Protein AF-A0A561BAJ3-F1 (afdb_monomer_lite)

InterPro domains:
  IPR021733 Protein of unknown function DUF3304 [PF11745] (1-50)

pLDDT: mean 84.65, std 10.01, range [47.88, 93.69]

Structure (mmCIF, N/CA/C/O backbone):
data_AF-A0A561BAJ3-F1
#
_entry.id   AF-A0A561BAJ3-F1
#
loop_
_atom_site.group_PDB
_atom_site.id
_atom_site.type_symbol
_atom_site.label_atom_id
_atom_site.label_alt_id
_atom_site.label_comp_id
_atom_site.label_asym_id
_atom_site.label_entity_id
_atom_site.label_seq_id
_atom_site.pdbx_PDB_ins_code
_atom_site.Cartn_x
_atom_site.Cartn_y
_atom_site.Cartn_z
_atom_site.occupancy
_atom_site.B_iso_or_equiv
_atom_site.auth_seq_id
_atom_site.auth_comp_id
_atom_site.auth_asym_id
_atom_site.auth_atom_id
_atom_site.pdbx_PDB_model_num
ATOM 1 N N . MET A 1 1 ? -2.620 -15.493 -2.510 1.00 79.25 1 MET A N 1
ATOM 2 C CA . MET A 1 1 ? -2.341 -15.639 -1.051 1.00 79.25 1 MET A CA 1
ATOM 3 C C . MET A 1 1 ? -3.198 -14.639 -0.276 1.00 79.25 1 MET A C 1
ATOM 5 O O . MET A 1 1 ? -3.564 -13.638 -0.869 1.00 79.25 1 MET A O 1
ATOM 9 N N . LYS A 1 2 ? -3.520 -14.858 1.009 1.00 84.88 2 LYS A N 1
ATOM 10 C CA . LYS A 1 2 ? -4.172 -13.839 1.859 1.00 84.88 2 LYS A CA 1
ATOM 11 C C . LYS A 1 2 ? -3.269 -13.457 3.024 1.00 84.88 2 LYS A C 1
ATOM 13 O O . LYS A 1 2 ? -2.619 -14.334 3.586 1.00 84.88 2 LYS A O 1
ATOM 18 N N . VAL A 1 3 ? -3.243 -12.177 3.383 1.00 87.38 3 VAL A N 1
ATOM 19 C CA . VAL A 1 3 ? -2.552 -11.694 4.587 1.00 87.38 3 VAL A CA 1
ATOM 20 C C . VAL A 1 3 ? -3.500 -10.861 5.434 1.00 87.38 3 VAL A C 1
ATOM 22 O O . VAL A 1 3 ? -4.408 -10.212 4.914 1.00 87.38 3 VAL A O 1
ATOM 25 N N . LYS A 1 4 ? -3.279 -10.886 6.748 1.00 92.69 4 LYS A N 1
ATOM 26 C CA . LYS A 1 4 ? -3.949 -9.997 7.691 1.00 92.69 4 LYS A CA 1
ATOM 27 C C . LYS A 1 4 ? -3.037 -8.802 7.948 1.00 92.69 4 LYS A C 1
ATOM 29 O O . LYS A 1 4 ? -1.914 -8.988 8.407 1.00 92.69 4 LYS A O 1
ATOM 34 N N . VAL A 1 5 ? -3.518 -7.600 7.649 1.00 91.56 5 VAL A N 1
ATOM 35 C CA . VAL A 1 5 ? -2.828 -6.344 7.956 1.00 91.56 5 VAL A CA 1
ATOM 36 C C . VAL A 1 5 ? -3.486 -5.733 9.182 1.00 91.56 5 VAL A C 1
ATOM 38 O O . VAL A 1 5 ? -4.710 -5.631 9.230 1.00 91.56 5 VAL A O 1
ATOM 41 N N . GLN A 1 6 ? -2.678 -5.340 10.164 1.00 93.69 6 GLN A N 1
ATOM 42 C CA . GLN A 1 6 ? -3.119 -4.616 11.354 1.00 93.69 6 GLN A CA 1
ATOM 43 C C . GLN A 1 6 ? -2.337 -3.310 11.442 1.00 93.69 6 GLN A C 1
ATOM 45 O O . GLN A 1 6 ? -1.121 -3.310 11.247 1.00 93.69 6 GLN A O 1
ATOM 50 N N . TRP A 1 7 ? -3.026 -2.205 11.716 1.00 91.75 7 TRP A N 1
ATOM 51 C CA . TRP A 1 7 ? -2.386 -0.905 11.885 1.00 91.75 7 TRP A CA 1
ATOM 52 C C . TRP A 1 7 ? -3.058 -0.098 12.990 1.00 91.75 7 TRP A C 1
ATOM 54 O O . TRP A 1 7 ? -4.252 -0.224 13.255 1.00 91.75 7 TRP A O 1
ATOM 64 N N . SER A 1 8 ? -2.271 0.747 13.641 1.00 91.69 8 SER A N 1
ATOM 65 C CA . SER A 1 8 ? -2.730 1.699 14.645 1.00 91.69 8 SER A CA 1
ATOM 66 C C . SER A 1 8 ? -2.294 3.094 14.238 1.00 91.69 8 SER A C 1
ATOM 68 O O . SER A 1 8 ? -1.206 3.272 13.691 1.00 91.69 8 SER A O 1
ATOM 70 N N . TYR A 1 9 ? -3.137 4.077 14.521 1.00 87.25 9 TYR A N 1
ATOM 71 C CA . TYR A 1 9 ? -2.789 5.475 14.322 1.00 87.25 9 TYR A CA 1
ATOM 72 C C . TYR A 1 9 ? -2.118 6.001 15.582 1.00 87.25 9 TYR A C 1
ATOM 74 O O . TYR A 1 9 ? -2.521 5.651 16.692 1.00 87.25 9 TYR A O 1
ATOM 82 N N . ASP A 1 10 ? -1.118 6.849 15.392 1.00 87.75 10 ASP A N 1
ATOM 83 C CA . ASP A 1 10 ? -0.541 7.637 16.470 1.00 87.75 10 ASP A CA 1
ATOM 84 C C . ASP A 1 10 ? -0.948 9.105 16.308 1.00 87.75 10 ASP A C 1
ATOM 86 O O . ASP A 1 10 ? -1.347 9.548 15.227 1.00 87.75 10 ASP A O 1
ATOM 90 N N . THR A 1 11 ? -0.881 9.851 17.398 1.00 87.25 11 THR A N 1
ATOM 91 C CA . THR A 1 11 ? -1.199 11.277 17.461 1.00 87.25 11 THR A CA 1
ATOM 92 C C . THR A 1 11 ? -0.011 12.032 18.043 1.00 87.25 11 THR A C 1
ATOM 94 O O . THR A 1 11 ? 0.770 11.497 18.824 1.00 87.25 11 THR A O 1
ATOM 97 N N . THR A 1 12 ? 0.109 13.319 17.721 1.00 89.50 12 THR A N 1
ATOM 98 C CA . THR A 1 12 ? 1.069 14.194 18.398 1.00 89.50 12 THR A CA 1
ATOM 99 C C . THR A 1 12 ? 0.810 14.227 19.905 1.00 89.50 12 THR A C 1
ATOM 101 O O . THR A 1 12 ? -0.334 14.098 20.354 1.00 89.50 12 THR A O 1
ATOM 104 N N . GLN A 1 13 ? 1.860 14.465 20.694 1.00 89.44 13 GLN A N 1
ATOM 105 C CA . GLN A 1 13 ? 1.748 14.622 22.144 1.00 89.44 13 GLN A CA 1
ATOM 106 C C . GLN A 1 13 ? 0.739 15.731 22.499 1.00 89.44 13 GLN A C 1
ATOM 108 O O . GLN A 1 13 ? 0.844 16.852 22.008 1.00 89.44 13 GLN A O 1
ATOM 113 N N . GLY A 1 14 ? -0.256 15.407 23.333 1.00 90.06 14 GLY A N 1
ATOM 114 C 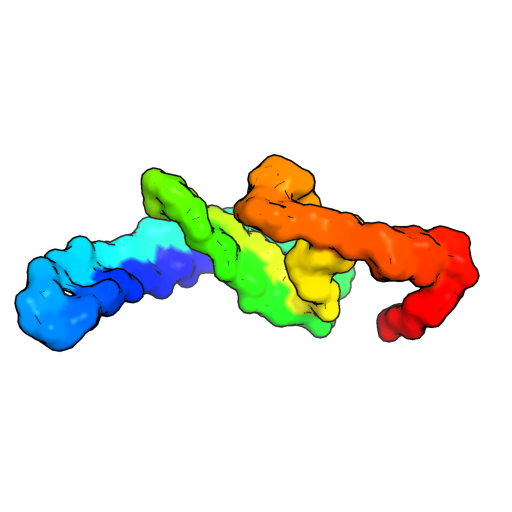CA . GLY A 1 14 ? -1.352 16.318 23.697 1.00 90.06 14 GLY A CA 1
ATOM 115 C C . GLY A 1 14 ? -2.474 16.444 22.655 1.00 90.06 14 GLY A C 1
ATOM 116 O O . GLY A 1 14 ? -3.425 17.189 22.879 1.00 90.06 14 GLY A O 1
ATOM 117 N N . GLY A 1 15 ? -2.381 15.727 21.531 1.00 89.25 15 GLY A N 1
ATOM 118 C CA . GLY A 1 15 ? -3.435 15.641 20.523 1.00 89.25 15 GLY A CA 1
ATOM 119 C C . GLY A 1 15 ? -4.620 14.762 20.952 1.00 89.25 15 GLY A C 1
ATOM 120 O O . GLY A 1 15 ? -4.594 14.142 22.021 1.00 89.25 15 GLY A O 1
ATOM 121 N N . PRO A 1 16 ? -5.686 14.705 20.134 1.00 91.81 16 PRO A N 1
ATOM 122 C CA . PRO A 1 16 ? -6.844 13.863 20.413 1.00 91.81 16 PRO A CA 1
ATOM 123 C C . PRO A 1 16 ? -6.444 12.386 20.457 1.00 91.81 16 PRO A C 1
ATOM 125 O O . PRO A 1 16 ? -5.528 11.960 19.760 1.00 91.81 16 PRO A O 1
ATOM 128 N N . ARG A 1 17 ? -7.165 11.579 21.242 1.00 89.69 17 ARG A N 1
ATOM 129 C CA . ARG A 1 17 ? -6.941 10.128 21.276 1.00 89.69 17 ARG A CA 1
ATOM 130 C C . ARG A 1 17 ? -7.051 9.557 19.850 1.00 89.69 17 ARG A C 1
ATOM 132 O O . ARG A 1 17 ? -8.062 9.826 19.195 1.00 89.69 17 ARG A O 1
ATOM 139 N N . PRO A 1 18 ? -6.072 8.761 19.381 1.00 89.56 18 PRO A N 1
ATOM 140 C CA . PRO A 1 18 ? -6.135 8.193 18.048 1.00 89.56 18 PRO A CA 1
ATOM 141 C C . PRO A 1 18 ? -7.297 7.194 17.951 1.00 89.56 18 PRO A C 1
ATOM 143 O O . PRO A 1 18 ? -7.722 6.628 18.970 1.00 89.56 18 PRO A O 1
ATOM 146 N N . PRO A 1 19 ? -7.829 6.963 16.740 1.00 86.81 19 PRO A N 1
ATOM 147 C CA . PRO A 1 19 ? -8.851 5.948 16.534 1.00 86.81 19 PRO A CA 1
ATOM 148 C C . PRO A 1 19 ? -8.345 4.553 16.952 1.00 86.81 19 PRO A C 1
ATOM 150 O O . PRO A 1 19 ? -7.132 4.314 16.986 1.00 86.81 19 PRO A O 1
ATOM 153 N N . PRO A 1 20 ? -9.257 3.611 17.262 1.00 90.88 20 PRO A N 1
ATOM 154 C CA . PRO A 1 20 ? -8.879 2.237 17.574 1.00 90.88 20 PRO A CA 1
ATOM 155 C C . PRO A 1 20 ? -8.048 1.599 16.449 1.00 90.88 20 PRO A C 1
ATOM 157 O O . PRO A 1 20 ? -8.245 1.957 15.279 1.00 90.88 20 PRO A O 1
ATOM 160 N N . PRO A 1 21 ? -7.169 0.631 16.774 1.00 92.12 21 PRO A N 1
ATOM 161 C CA . PRO A 1 21 ? -6.479 -0.167 15.769 1.00 92.12 21 PRO A CA 1
ATOM 162 C C . PRO A 1 21 ? -7.458 -0.772 14.764 1.00 92.12 21 PRO A C 1
ATOM 164 O O . PRO A 1 21 ? -8.573 -1.158 15.116 1.00 92.12 21 PRO A O 1
ATOM 167 N N . GLN A 1 22 ? -7.022 -0.844 13.516 1.00 92.00 22 GLN A N 1
ATOM 168 C CA . GLN A 1 22 ? -7.799 -1.343 12.393 1.00 92.00 22 GLN A CA 1
ATOM 169 C C . GLN A 1 22 ? -7.157 -2.613 11.845 1.00 92.00 22 GLN A C 1
ATOM 171 O O . GLN A 1 22 ? -5.950 -2.838 11.988 1.00 92.00 22 GLN A O 1
ATOM 176 N N . GLU A 1 23 ? -7.970 -3.440 11.197 1.00 93.31 23 GLU A N 1
ATOM 177 C CA . GLU A 1 23 ? -7.490 -4.636 10.526 1.00 93.31 23 GLU A CA 1
ATOM 178 C C . GLU A 1 23 ? -8.228 -4.905 9.220 1.00 93.31 23 GLU A C 1
ATOM 180 O O . GLU A 1 23 ? -9.415 -4.622 9.083 1.00 93.31 23 GLU A O 1
ATOM 185 N N . ALA A 1 24 ? -7.509 -5.481 8.260 1.00 91.62 24 ALA A N 1
ATOM 186 C CA . ALA A 1 24 ? -8.060 -5.896 6.980 1.00 91.62 24 ALA A CA 1
ATOM 187 C C . ALA A 1 24 ? -7.413 -7.206 6.527 1.00 91.62 24 ALA A C 1
ATOM 189 O O . ALA A 1 24 ? -6.205 -7.411 6.675 1.00 91.62 24 ALA A O 1
ATOM 190 N N . VAL A 1 25 ? -8.219 -8.092 5.944 1.00 91.69 25 VAL A N 1
ATOM 191 C CA . VAL A 1 25 ? -7.716 -9.259 5.214 1.00 91.69 25 VAL A CA 1
ATOM 192 C C . VAL A 1 25 ? -7.639 -8.878 3.747 1.00 91.69 25 VAL A C 1
ATOM 194 O O . VAL A 1 25 ? -8.658 -8.570 3.134 1.00 91.69 25 VAL A O 1
ATOM 197 N N . VAL A 1 26 ? -6.435 -8.905 3.187 1.00 88.88 26 VAL A N 1
ATOM 198 C CA . VAL A 1 26 ? -6.194 -8.527 1.793 1.00 88.88 26 VAL A CA 1
ATOM 199 C C . VAL A 1 26 ? -5.712 -9.725 0.994 1.00 88.88 26 VAL A C 1
ATOM 201 O O . VAL A 1 26 ? -4.953 -10.572 1.479 1.00 88.88 26 VAL A O 1
ATOM 204 N N . GLU A 1 27 ? -6.171 -9.798 -0.249 1.00 86.56 27 GLU A N 1
ATOM 205 C CA . GLU A 1 27 ? -5.678 -10.773 -1.208 1.00 86.56 27 GLU A CA 1
ATOM 206 C C . GLU A 1 27 ? -4.413 -10.227 -1.866 1.00 86.56 27 GLU A C 1
ATOM 208 O O . GLU A 1 27 ? -4.403 -9.126 -2.412 1.00 86.56 27 GLU A O 1
ATOM 213 N N . ILE A 1 28 ? -3.339 -11.008 -1.791 1.00 79.38 28 ILE A N 1
ATOM 214 C CA . ILE A 1 28 ? -2.094 -10.735 -2.496 1.00 79.38 28 ILE A CA 1
ATOM 215 C C . ILE A 1 28 ? -2.108 -11.558 -3.787 1.00 79.38 28 ILE A C 1
ATOM 217 O O . ILE A 1 28 ? -2.241 -12.795 -3.696 1.00 79.38 28 ILE A O 1
ATOM 221 N N . PRO A 1 29 ? -1.957 -10.904 -4.958 1.00 72.94 29 PRO A N 1
ATOM 222 C CA . PRO A 1 29 ? -1.839 -11.605 -6.223 1.00 72.94 29 PRO A CA 1
ATOM 223 C C . PRO A 1 29 ? -0.672 -12.592 -6.175 1.00 72.94 29 PRO A C 1
ATOM 225 O O . PRO A 1 29 ? 0.333 -12.384 -5.496 1.00 72.94 29 PRO A O 1
ATOM 228 N N . GLU A 1 30 ? -0.826 -13.718 -6.857 1.00 65.25 30 GLU A N 1
ATOM 229 C CA . GLU A 1 30 ? 0.239 -14.705 -6.941 1.00 65.25 30 GLU A CA 1
ATOM 230 C C . GLU A 1 30 ? 1.304 -14.223 -7.929 1.00 65.25 30 GLU A C 1
ATOM 232 O O . GLU A 1 30 ? 1.031 -14.028 -9.111 1.00 65.25 30 GLU A O 1
ATOM 237 N N . TYR A 1 31 ? 2.519 -13.993 -7.431 1.00 67.75 31 TYR A N 1
ATOM 238 C CA . TYR A 1 31 ? 3.658 -13.595 -8.253 1.00 67.75 31 TYR A CA 1
ATOM 239 C C . TYR A 1 31 ? 4.470 -14.836 -8.629 1.00 67.75 31 TYR A C 1
ATOM 241 O O . TYR A 1 31 ? 4.769 -15.668 -7.773 1.00 67.75 31 TYR A O 1
ATOM 249 N N . SER A 1 32 ? 4.843 -14.954 -9.906 1.00 54.59 32 SER A N 1
ATOM 250 C CA . SER A 1 32 ? 5.443 -16.163 -10.493 1.00 54.59 32 SER A CA 1
ATOM 251 C C . SER A 1 32 ? 6.812 -16.555 -9.914 1.00 54.59 32 SER A C 1
ATOM 253 O O . SER A 1 32 ? 7.206 -17.714 -10.020 1.00 54.59 32 SER A O 1
ATOM 255 N N . LYS A 1 33 ? 7.526 -15.628 -9.263 1.00 58.44 33 LYS A N 1
ATOM 256 C CA . LYS A 1 33 ? 8.747 -15.878 -8.482 1.00 58.44 33 LYS A CA 1
ATOM 257 C C . LYS A 1 33 ? 8.787 -14.908 -7.298 1.00 58.44 33 LYS A C 1
ATOM 259 O O . LYS A 1 33 ? 8.729 -13.697 -7.487 1.00 58.44 33 LYS A O 1
ATOM 264 N N . ARG A 1 34 ? 8.873 -15.422 -6.067 1.00 62.72 34 ARG A N 1
ATOM 265 C CA . ARG A 1 34 ? 9.081 -14.584 -4.875 1.00 62.72 34 ARG A CA 1
ATOM 266 C C . ARG A 1 34 ? 10.551 -14.193 -4.759 1.00 62.72 34 ARG A C 1
ATOM 268 O O . ARG A 1 34 ? 11.356 -15.038 -4.384 1.00 62.72 34 ARG A O 1
ATOM 275 N N . THR A 1 35 ? 10.864 -12.921 -4.991 1.00 65.50 35 THR A N 1
ATOM 276 C CA . THR A 1 35 ? 12.162 -12.321 -4.617 1.00 65.50 35 THR A CA 1
ATOM 277 C C . THR A 1 35 ? 12.059 -10.882 -4.103 1.00 65.50 35 THR A C 1
ATOM 279 O O . THR A 1 35 ? 13.102 -10.266 -3.936 1.00 65.50 35 THR A O 1
ATOM 282 N N . GLY A 1 36 ? 10.850 -10.355 -3.845 1.00 74.38 36 GLY A N 1
ATOM 283 C CA . GLY A 1 36 ? 10.649 -8.940 -3.493 1.00 74.38 36 GLY A CA 1
ATOM 284 C C . GLY A 1 36 ? 10.020 -8.663 -2.141 1.00 74.38 36 GLY A C 1
ATOM 285 O O . GLY A 1 36 ? 9.539 -9.572 -1.462 1.00 74.38 36 GLY A O 1
ATOM 286 N N . ASP A 1 37 ? 10.012 -7.382 -1.783 1.00 84.25 37 ASP A N 1
ATOM 287 C CA . ASP A 1 37 ? 9.527 -6.893 -0.497 1.00 84.25 37 ASP A CA 1
ATOM 288 C C . ASP A 1 37 ? 8.000 -6.798 -0.472 1.00 84.25 37 ASP A C 1
ATOM 290 O O . ASP A 1 37 ? 7.365 -6.453 -1.473 1.00 84.25 37 ASP A O 1
ATOM 294 N N . ASN A 1 38 ? 7.407 -7.068 0.697 1.00 85.50 38 ASN A N 1
ATOM 295 C CA . ASN A 1 38 ? 5.995 -6.788 0.948 1.00 85.50 38 ASN A CA 1
ATOM 296 C C . ASN A 1 38 ? 5.822 -5.282 1.166 1.00 85.50 38 ASN A C 1
ATOM 298 O O . ASN A 1 38 ? 6.321 -4.734 2.148 1.00 85.50 38 ASN A O 1
ATOM 302 N N . GLN A 1 39 ? 5.084 -4.627 0.280 1.00 89.12 39 GLN A N 1
ATOM 303 C CA . GLN A 1 39 ? 4.816 -3.195 0.341 1.00 89.12 39 GLN A CA 1
ATOM 304 C C . GLN A 1 39 ? 3.321 -2.977 0.592 1.00 89.12 39 GLN A C 1
ATOM 306 O O . GLN A 1 39 ? 2.482 -3.435 -0.188 1.00 89.12 39 GLN A O 1
ATOM 311 N N . ALA A 1 40 ? 2.991 -2.312 1.702 1.00 90.31 40 ALA A N 1
ATOM 312 C CA . ALA A 1 40 ? 1.621 -2.017 2.113 1.00 90.31 40 ALA A CA 1
ATOM 313 C C . ALA A 1 40 ? 1.275 -0.545 1.853 1.00 90.31 40 ALA A C 1
ATOM 315 O O . ALA A 1 40 ? 2.018 0.352 2.245 1.00 90.31 40 ALA A O 1
ATOM 316 N N . HIS A 1 41 ? 0.120 -0.319 1.232 1.00 91.38 41 HIS A N 1
ATOM 317 C CA . HIS A 1 41 ? -0.398 0.995 0.857 1.00 91.38 41 HIS A CA 1
ATOM 318 C C . HIS A 1 41 ? -1.731 1.233 1.548 1.00 91.38 41 HIS A C 1
ATOM 320 O O . HIS A 1 41 ? -2.637 0.400 1.449 1.00 91.38 41 HIS A O 1
ATOM 326 N N . PHE A 1 42 ? -1.839 2.363 2.242 1.00 90.06 42 PHE A N 1
ATOM 327 C CA . PHE A 1 42 ? -3.017 2.757 3.008 1.00 90.06 42 PHE A CA 1
ATOM 328 C C . PHE A 1 42 ? -3.730 3.903 2.293 1.00 90.06 42 PHE A C 1
ATOM 330 O O . PHE A 1 42 ? -3.114 4.918 1.972 1.00 90.06 42 PHE A O 1
ATOM 337 N N . TYR A 1 43 ? -5.030 3.744 2.072 1.00 87.44 43 TYR A N 1
ATOM 338 C CA . TYR A 1 43 ? -5.894 4.711 1.398 1.00 87.44 43 TYR A CA 1
ATOM 339 C C . TYR A 1 43 ? -6.990 5.203 2.359 1.00 87.44 43 TYR A C 1
ATOM 341 O O . TYR A 1 43 ? -7.184 4.610 3.429 1.00 87.44 43 TYR A O 1
ATOM 349 N N . PRO A 1 44 ? -7.733 6.268 1.994 1.00 85.50 44 PRO A N 1
ATOM 350 C CA . PRO A 1 44 ? -8.958 6.643 2.695 1.00 85.50 44 PRO A CA 1
ATOM 351 C C . PRO A 1 44 ? -9.933 5.465 2.865 1.00 85.50 44 PRO A C 1
ATOM 353 O O . PRO A 1 44 ? -9.841 4.449 2.171 1.00 85.50 44 PRO A O 1
ATOM 356 N N . ASP A 1 45 ? -10.857 5.603 3.816 1.00 84.75 45 ASP A N 1
ATOM 357 C CA . ASP A 1 45 ? -11.898 4.609 4.118 1.00 84.75 45 ASP A CA 1
ATOM 358 C C . ASP A 1 45 ? -11.359 3.222 4.515 1.00 84.75 45 ASP A C 1
ATOM 360 O O . ASP A 1 45 ? -11.959 2.190 4.222 1.00 84.75 45 ASP A O 1
ATOM 364 N N . HIS A 1 46 ? -10.207 3.191 5.195 1.00 82.50 46 HIS A N 1
ATOM 365 C CA . HIS A 1 46 ? -9.566 1.968 5.704 1.00 82.50 46 HIS A CA 1
ATOM 366 C C . HIS A 1 46 ? -9.201 0.942 4.620 1.00 82.50 46 HIS A C 1
ATOM 368 O O . HIS A 1 46 ? -8.977 -0.236 4.913 1.00 82.50 46 HIS A O 1
ATOM 374 N N . LYS A 1 47 ? -9.107 1.374 3.359 1.00 87.56 47 LYS A N 1
ATOM 375 C CA . LYS A 1 47 ? -8.698 0.509 2.256 1.00 87.56 47 LYS A CA 1
ATOM 376 C C . LYS A 1 47 ? -7.185 0.303 2.296 1.00 87.56 47 LYS A C 1
ATOM 378 O O . LYS A 1 47 ? -6.411 1.256 2.353 1.00 87.56 47 LYS A O 1
ATOM 383 N N . VAL A 1 48 ? -6.765 -0.957 2.219 1.00 91.12 48 VAL A N 1
ATOM 384 C CA . VAL A 1 48 ? -5.352 -1.353 2.200 1.00 91.12 48 VAL A CA 1
ATOM 385 C C . VAL A 1 48 ? -5.080 -2.216 0.975 1.00 91.12 48 VAL A C 1
ATOM 387 O O . VAL A 1 48 ? -5.867 -3.107 0.652 1.00 91.12 48 VAL A O 1
ATOM 390 N N . LYS A 1 49 ? -3.954 -1.975 0.300 1.00 90.25 49 LYS A N 1
ATOM 391 C CA . LYS A 1 49 ? -3.421 -2.864 -0.741 1.00 90.25 49 LYS A CA 1
ATOM 392 C C . LYS A 1 49 ? -2.027 -3.324 -0.358 1.00 90.25 49 LYS A C 1
ATOM 394 O O . LYS A 1 49 ? -1.218 -2.526 0.101 1.00 90.25 49 LYS A O 1
ATOM 399 N N . VAL A 1 50 ? -1.747 -4.607 -0.563 1.00 89.00 50 VAL A N 1
ATOM 400 C CA . VAL A 1 50 ? -0.415 -5.174 -0.347 1.00 89.00 50 VAL A CA 1
ATOM 401 C C . VAL A 1 50 ? 0.073 -5.775 -1.650 1.00 89.00 50 VAL A C 1
ATOM 403 O O . VAL A 1 50 ? -0.627 -6.571 -2.275 1.00 89.00 50 VAL A O 1
ATOM 406 N N . VAL A 1 51 ? 1.278 -5.386 -2.042 1.00 88.12 51 VAL A N 1
ATOM 407 C CA . VAL A 1 51 ? 1.957 -5.885 -3.235 1.00 88.12 51 VAL A CA 1
ATOM 408 C C . VAL A 1 51 ? 3.311 -6.465 -2.852 1.00 88.12 51 VAL A C 1
ATOM 410 O O . VAL A 1 51 ? 3.898 -6.064 -1.848 1.00 88.12 51 VAL A O 1
ATOM 413 N N . VAL A 1 52 ? 3.808 -7.409 -3.646 1.00 86.44 52 VAL A N 1
ATOM 414 C CA . VAL A 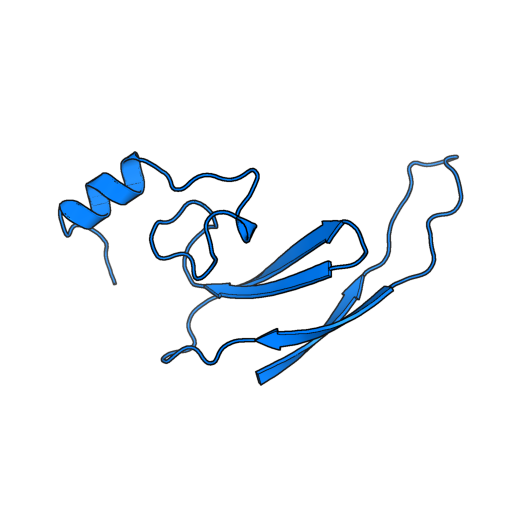1 52 ? 5.162 -7.957 -3.486 1.00 86.44 52 VAL A CA 1
ATOM 415 C C . VAL A 1 52 ? 5.973 -7.558 -4.708 1.00 86.44 52 VAL A C 1
ATOM 417 O O . VAL A 1 52 ? 5.578 -7.869 -5.830 1.00 86.44 52 VAL A O 1
ATOM 420 N N . SER A 1 53 ? 7.069 -6.824 -4.510 1.00 84.94 53 SER A N 1
ATOM 421 C CA . SER A 1 53 ? 7.818 -6.227 -5.621 1.00 84.94 53 SER A CA 1
ATOM 422 C C . SER A 1 53 ? 9.277 -5.946 -5.259 1.00 84.94 53 SER A C 1
ATOM 424 O O . SER A 1 53 ? 9.557 -5.450 -4.171 1.00 84.94 53 SER A O 1
ATOM 426 N N . ASN A 1 54 ? 10.185 -6.204 -6.208 1.00 86.25 54 ASN A N 1
ATOM 427 C CA . ASN A 1 54 ? 11.587 -5.743 -6.184 1.00 86.25 54 ASN A CA 1
ATOM 428 C C . ASN A 1 54 ? 11.723 -4.264 -6.555 1.00 86.25 54 ASN A C 1
ATOM 430 O O . ASN A 1 54 ? 12.775 -3.654 -6.394 1.00 86.25 54 ASN A O 1
ATOM 434 N N . TYR A 1 55 ? 10.668 -3.708 -7.134 1.00 86.81 55 TYR A N 1
ATOM 435 C CA . TYR A 1 55 ? 10.652 -2.368 -7.673 1.00 86.81 55 TYR A CA 1
ATOM 436 C C . TYR A 1 55 ? 10.003 -1.391 -6.694 1.00 86.81 55 TYR A C 1
ATOM 438 O O . TYR A 1 55 ? 9.081 -1.766 -5.963 1.00 86.81 55 TYR A O 1
ATOM 446 N N . GLY A 1 56 ? 10.443 -0.132 -6.733 1.00 88.62 56 GLY A N 1
ATOM 447 C CA . GLY A 1 56 ? 9.759 0.980 -6.071 1.00 88.62 56 GLY A CA 1
ATOM 448 C C . GLY A 1 56 ? 8.479 1.394 -6.806 1.00 88.62 56 GLY A C 1
ATOM 449 O O . GLY A 1 56 ? 8.308 1.081 -7.983 1.00 88.62 56 GLY A O 1
ATOM 450 N N . ILE A 1 57 ? 7.594 2.123 -6.119 1.00 90.75 57 ILE A N 1
ATOM 451 C CA . ILE A 1 57 ? 6.249 2.487 -6.610 1.00 90.75 57 ILE A CA 1
ATOM 452 C C . ILE A 1 57 ? 6.235 3.255 -7.945 1.00 90.75 57 ILE A C 1
ATOM 454 O O . ILE A 1 57 ? 5.302 3.117 -8.733 1.00 90.75 57 ILE A O 1
ATOM 458 N N . GLU A 1 58 ? 7.288 4.019 -8.237 1.00 92.31 58 GLU A N 1
ATOM 459 C CA . GLU A 1 58 ? 7.433 4.789 -9.482 1.00 92.31 58 GLU A CA 1
ATOM 460 C C . GLU A 1 58 ? 7.988 3.964 -10.654 1.00 92.31 58 GLU A C 1
ATOM 462 O O . GLU A 1 58 ? 8.119 4.469 -11.771 1.00 92.31 58 GLU A O 1
ATOM 467 N N . HIS A 1 59 ? 8.359 2.705 -10.422 1.00 89.94 59 HIS A N 1
ATOM 468 C CA . HIS A 1 59 ? 8.908 1.853 -11.464 1.00 89.94 59 HIS A CA 1
ATOM 469 C C . HIS A 1 59 ? 7.801 1.402 -12.435 1.00 89.94 59 HIS A C 1
ATOM 471 O O . HIS A 1 59 ? 6.710 1.028 -11.993 1.00 89.94 59 HIS A O 1
ATOM 477 N N . PRO A 1 60 ? 8.063 1.354 -13.753 1.00 88.62 60 PRO A N 1
ATOM 478 C CA . PRO A 1 60 ? 7.054 0.969 -14.745 1.00 88.62 60 PRO A CA 1
ATOM 479 C C . PRO A 1 60 ? 6.499 -0.447 -14.525 1.00 88.62 60 PRO A C 1
ATOM 481 O O . PRO A 1 60 ? 5.305 -0.677 -14.692 1.00 88.62 60 PRO A O 1
ATOM 484 N N . ARG A 1 61 ? 7.336 -1.381 -14.054 1.00 87.12 61 ARG A N 1
ATOM 485 C CA . ARG A 1 61 ? 6.933 -2.756 -13.686 1.00 87.12 61 ARG A CA 1
ATOM 486 C C . ARG A 1 61 ? 6.340 -2.909 -12.285 1.00 87.12 61 ARG A C 1
ATOM 488 O O . ARG A 1 61 ? 6.141 -4.036 -11.834 1.00 87.12 61 ARG A O 1
ATOM 495 N N . TYR A 1 62 ? 6.109 -1.817 -11.559 1.00 88.06 62 TYR A N 1
ATOM 496 C CA . TYR A 1 62 ? 5.499 -1.915 -10.241 1.00 88.06 62 TYR A CA 1
ATOM 497 C C . TYR A 1 62 ? 4.076 -2.492 -10.366 1.00 88.06 62 TYR A C 1
ATOM 499 O O . TYR A 1 62 ? 3.28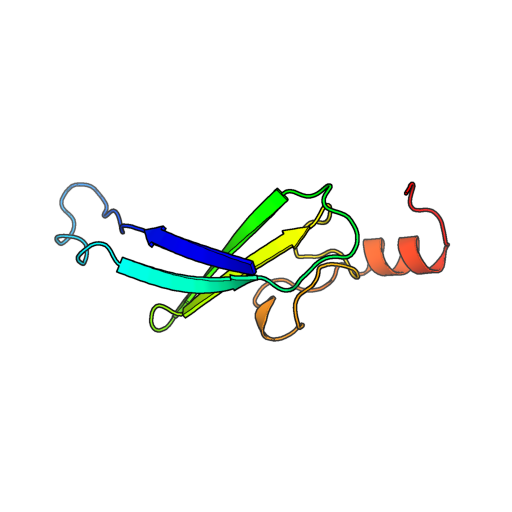9 -1.955 -11.151 1.00 88.06 62 TYR A O 1
ATOM 507 N N . PRO A 1 63 ? 3.728 -3.571 -9.637 1.00 86.50 63 PRO A N 1
ATOM 508 C CA . PRO A 1 63 ? 2.516 -4.357 -9.877 1.00 86.50 63 PRO A CA 1
ATOM 509 C C . PRO A 1 63 ? 1.266 -3.703 -9.267 1.00 86.50 63 PRO A C 1
ATOM 511 O O . PRO A 1 63 ? 0.624 -4.247 -8.369 1.00 86.50 63 PRO A O 1
ATOM 514 N N . MET A 1 64 ? 0.933 -2.508 -9.746 1.00 87.56 64 MET A N 1
ATOM 515 C CA . MET A 1 64 ? -0.190 -1.696 -9.295 1.00 87.56 64 MET A CA 1
ATOM 516 C C . MET A 1 64 ? -0.717 -0.845 -10.459 1.00 87.56 64 MET A C 1
ATOM 518 O O . MET A 1 64 ? 0.044 -0.484 -11.356 1.00 87.56 64 MET A O 1
ATOM 522 N N . SER A 1 65 ? -2.014 -0.529 -10.456 1.00 88.81 65 SER A N 1
ATOM 523 C CA . SER A 1 65 ? -2.612 0.374 -11.448 1.00 88.81 65 SER A CA 1
ATOM 524 C C . SER A 1 65 ? -2.161 1.826 -11.228 1.00 88.81 65 SER A C 1
ATOM 526 O O . SER A 1 65 ? -1.818 2.199 -10.110 1.00 88.81 65 SER A O 1
ATOM 528 N N . GLU A 1 66 ? -2.195 2.674 -12.261 1.00 88.00 66 GLU A N 1
ATOM 529 C CA . GLU A 1 66 ? -1.838 4.097 -12.106 1.00 88.00 66 GLU A CA 1
ATOM 530 C C . GLU A 1 66 ? -2.792 4.855 -11.163 1.00 88.00 66 GLU A C 1
ATOM 532 O O . GLU A 1 66 ? -2.365 5.790 -10.494 1.00 88.00 66 GLU A O 1
ATOM 537 N N . GLU A 1 67 ? -4.062 4.443 -11.067 1.00 89.38 67 GLU A N 1
ATOM 538 C CA . GLU A 1 67 ? -5.032 5.026 -10.127 1.00 89.38 67 GLU A CA 1
ATOM 539 C C . GLU A 1 67 ? -4.648 4.724 -8.675 1.00 89.38 67 GLU A C 1
ATOM 541 O O . GLU A 1 67 ? -4.614 5.614 -7.828 1.00 89.38 67 GLU A O 1
ATOM 546 N N . ASP A 1 68 ? -4.295 3.470 -8.395 1.00 88.25 68 ASP A N 1
ATOM 547 C CA . ASP A 1 68 ? -3.882 3.052 -7.057 1.00 88.25 68 ASP A CA 1
ATOM 548 C C . ASP A 1 68 ? -2.496 3.586 -6.678 1.00 88.25 68 ASP A C 1
ATOM 550 O O . ASP A 1 68 ? -2.196 3.722 -5.494 1.00 88.25 68 ASP A O 1
ATOM 554 N N . LYS A 1 69 ? -1.650 3.902 -7.663 1.00 89.19 69 LYS A N 1
ATOM 555 C CA . LYS A 1 69 ? -0.339 4.520 -7.440 1.00 89.19 69 LYS A CA 1
ATOM 556 C C . LYS A 1 69 ? -0.425 5.995 -7.063 1.00 89.19 69 LYS A C 1
ATOM 558 O O . LYS A 1 69 ? 0.607 6.564 -6.743 1.00 89.19 69 LYS A O 1
ATOM 563 N N . LEU A 1 70 ? -1.581 6.657 -7.104 1.00 88.69 70 LEU A N 1
ATOM 564 C CA . LEU A 1 70 ? -1.638 8.076 -6.748 1.00 88.69 70 LEU A CA 1
ATOM 565 C C . LEU A 1 70 ? -1.197 8.311 -5.286 1.00 88.69 70 LEU A C 1
ATOM 567 O O . LEU A 1 70 ? -1.561 7.530 -4.407 1.00 88.69 70 LEU A O 1
ATOM 571 N N . PRO A 1 71 ? -0.444 9.394 -4.999 1.00 89.44 71 PRO A N 1
ATOM 572 C CA . PRO A 1 71 ? -0.055 10.490 -5.898 1.00 89.44 71 PRO A CA 1
ATOM 573 C C . PRO A 1 71 ? 1.220 10.232 -6.724 1.00 89.44 71 PRO A C 1
ATOM 575 O O . PRO A 1 71 ? 1.643 11.112 -7.480 1.00 89.44 71 PRO A O 1
ATOM 578 N N . TRP A 1 72 ? 1.847 9.067 -6.573 1.00 90.12 72 TRP A N 1
ATOM 579 C CA . TRP A 1 72 ? 3.048 8.694 -7.309 1.00 90.12 72 TRP A CA 1
ATOM 580 C C . TRP A 1 72 ? 2.744 8.509 -8.796 1.00 90.12 72 TRP A C 1
ATOM 582 O O . TRP A 1 72 ? 1.659 8.091 -9.201 1.00 90.12 72 TRP A O 1
ATOM 592 N N . LYS A 1 73 ? 3.725 8.853 -9.629 1.00 93.25 73 LYS A N 1
ATOM 593 C CA . LYS A 1 73 ? 3.654 8.696 -11.082 1.00 93.25 73 LYS A CA 1
ATOM 594 C C . LYS A 1 73 ? 4.816 7.840 -11.536 1.00 93.25 73 LYS A C 1
ATOM 596 O O . LYS A 1 73 ? 5.913 7.955 -10.996 1.00 93.25 73 LYS A O 1
ATOM 601 N N . THR A 1 74 ? 4.588 7.029 -12.562 1.00 92.56 74 THR A N 1
ATOM 602 C CA . THR A 1 74 ? 5.669 6.260 -13.178 1.00 92.56 74 THR A CA 1
ATOM 603 C C . THR A 1 74 ? 6.776 7.202 -13.672 1.00 92.56 74 THR A C 1
ATOM 605 O O . THR A 1 74 ? 6.517 8.162 -14.406 1.00 92.56 74 THR A O 1
ATOM 608 N N . SER A 1 75 ? 8.017 6.941 -13.258 1.00 91.25 75 SER A N 1
ATOM 609 C CA . SER A 1 75 ? 9.170 7.776 -13.595 1.00 91.25 75 SER A CA 1
ATOM 610 C C . SER A 1 75 ? 9.490 7.691 -15.087 1.00 91.25 75 SER A C 1
ATOM 612 O O . SER A 1 75 ? 9.693 6.606 -15.637 1.00 91.25 75 SER A O 1
ATOM 614 N N . LYS A 1 76 ? 9.594 8.853 -15.748 1.00 90.25 76 LYS A N 1
ATOM 615 C CA . LYS A 1 76 ? 9.959 8.938 -17.174 1.00 90.25 76 LYS A CA 1
ATOM 616 C C . LYS A 1 76 ? 11.350 8.363 -17.442 1.00 90.25 76 LYS A C 1
ATOM 618 O O . LYS A 1 76 ? 11.530 7.668 -18.433 1.00 90.25 76 LYS A O 1
ATOM 623 N N . GLN A 1 77 ? 12.292 8.596 -16.529 1.00 89.12 77 GLN A N 1
ATOM 624 C CA . GLN A 1 77 ? 13.663 8.102 -16.644 1.00 89.12 77 GLN A CA 1
ATOM 625 C C . GLN A 1 77 ? 13.716 6.569 -16.592 1.00 89.12 77 GLN A C 1
ATOM 627 O O . GLN A 1 77 ? 14.381 5.950 -17.416 1.00 89.12 77 GLN A O 1
ATOM 632 N N . LEU A 1 78 ? 12.990 5.943 -15.656 1.00 87.62 78 LEU A N 1
ATOM 633 C CA . LEU A 1 78 ? 12.930 4.477 -15.561 1.00 87.62 78 LEU A CA 1
ATOM 634 C C . LEU A 1 78 ? 12.236 3.859 -16.780 1.00 87.62 78 LEU A C 1
ATOM 636 O O . LEU A 1 78 ? 12.629 2.792 -17.240 1.00 87.62 78 LEU A O 1
ATOM 640 N N . LEU A 1 79 ? 11.237 4.552 -17.327 1.00 88.06 79 LEU A N 1
ATOM 641 C CA . LEU A 1 79 ? 10.519 4.131 -18.526 1.00 88.06 79 LEU A CA 1
ATOM 642 C C . LEU A 1 79 ? 11.389 4.214 -19.791 1.00 88.06 79 LEU A C 1
ATOM 644 O O . LEU A 1 79 ? 11.301 3.344 -20.654 1.00 88.06 79 LEU A O 1
ATOM 648 N N . GLU A 1 80 ? 12.242 5.232 -19.912 1.00 86.81 80 GLU A N 1
ATOM 649 C CA . GLU A 1 80 ? 13.254 5.318 -20.975 1.00 86.81 80 GLU A CA 1
ATOM 650 C C . GLU A 1 80 ? 14.312 4.221 -20.823 1.00 86.81 80 GLU A C 1
ATOM 652 O O . GLU A 1 80 ? 14.605 3.507 -21.778 1.00 86.81 80 GLU A O 1
ATOM 657 N N . TYR A 1 81 ? 14.806 4.006 -19.605 1.00 83.81 81 TYR A N 1
ATOM 658 C CA . TYR A 1 81 ? 15.803 2.977 -19.316 1.00 83.81 81 TYR A CA 1
ATOM 659 C C . TYR A 1 81 ? 15.300 1.546 -19.594 1.00 83.81 81 TYR A C 1
ATOM 661 O O . TYR A 1 81 ? 16.048 0.703 -20.096 1.00 83.81 81 TYR A O 1
ATOM 669 N N . GLU A 1 82 ? 14.015 1.273 -19.341 1.00 81.31 82 GLU A N 1
ATOM 670 C CA . GLU A 1 82 ? 13.367 0.012 -19.717 1.00 81.31 82 GLU A CA 1
ATOM 671 C C . GLU A 1 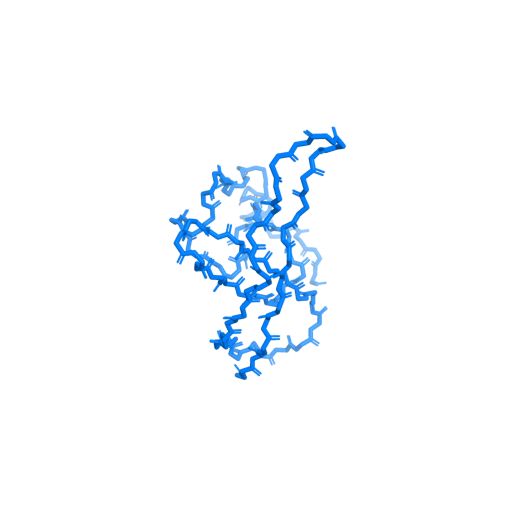82 ? 13.268 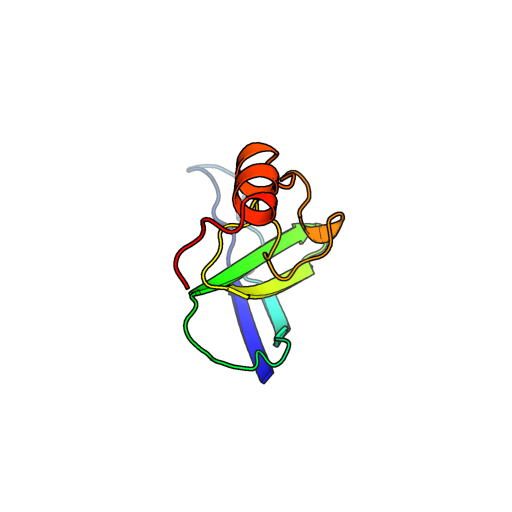-0.154 -21.240 1.00 81.31 82 GLU A C 1
ATOM 673 O O . GLU A 1 82 ? 13.561 -1.233 -21.757 1.00 81.31 82 GLU A O 1
ATOM 678 N N . LYS A 1 83 ? 12.903 0.909 -21.970 1.00 82.25 83 LYS A N 1
ATOM 679 C CA . LYS A 1 83 ? 12.845 0.895 -23.444 1.00 82.25 83 LYS A CA 1
ATOM 680 C C . LYS A 1 83 ? 14.211 0.649 -24.079 1.00 82.25 83 LYS A C 1
ATOM 682 O O . LYS A 1 83 ? 14.285 0.018 -25.128 1.00 82.25 83 LYS A O 1
ATOM 687 N N . GLU A 1 84 ? 15.276 1.129 -23.446 1.00 82.62 84 GLU A N 1
ATOM 688 C CA . GLU A 1 84 ? 16.658 0.891 -23.871 1.00 82.62 84 GLU A CA 1
ATOM 689 C C . GLU A 1 84 ? 17.164 -0.525 -23.539 1.00 82.62 84 GLU A C 1
ATOM 691 O O . GLU A 1 84 ? 18.257 -0.892 -23.970 1.00 82.62 84 GLU A O 1
ATOM 696 N N . GLY A 1 85 ? 16.395 -1.330 -22.791 1.00 71.69 85 GLY A N 1
ATOM 697 C CA . GLY A 1 85 ? 16.750 -2.708 -22.441 1.00 71.69 85 GLY A CA 1
ATOM 698 C C . GLY A 1 85 ? 17.924 -2.823 -21.465 1.00 71.69 85 GLY A C 1
ATOM 699 O O . GLY A 1 85 ? 18.633 -3.825 -21.485 1.00 71.69 85 GLY A O 1
ATOM 700 N N . ARG A 1 86 ? 18.174 -1.796 -20.640 1.00 63.06 86 ARG A N 1
ATOM 701 C CA . ARG A 1 86 ? 19.407 -1.687 -19.838 1.00 63.06 86 ARG A CA 1
ATOM 702 C C . ARG A 1 86 ? 19.300 -2.147 -18.378 1.00 63.06 86 ARG A C 1
ATOM 704 O O . ARG A 1 86 ? 20.315 -2.119 -17.691 1.00 63.06 86 ARG A O 1
ATOM 711 N N . LEU A 1 87 ? 18.136 -2.584 -17.891 1.00 57.88 87 LEU A N 1
ATOM 712 C CA . LEU A 1 87 ? 17.985 -3.024 -16.493 1.00 57.88 87 LEU A CA 1
ATOM 713 C C . LEU A 1 87 ? 18.631 -4.402 -16.250 1.00 57.88 87 LEU A C 1
ATOM 715 O O . LEU A 1 87 ? 18.316 -5.331 -16.995 1.00 57.88 87 LEU A O 1
ATOM 719 N N . PRO A 1 88 ? 19.474 -4.565 -15.209 1.00 52.16 88 PRO A N 1
ATOM 720 C CA . PRO A 1 88 ? 19.839 -5.890 -14.720 1.00 52.16 88 PRO A CA 1
ATOM 721 C C . PRO A 1 88 ? 18.593 -6.604 -14.169 1.00 52.16 88 PRO A C 1
ATOM 723 O O . PRO A 1 88 ? 17.719 -5.957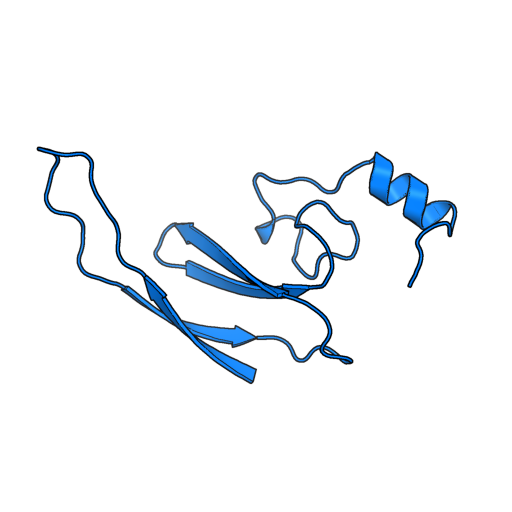 -13.582 1.00 52.16 88 PRO A O 1
ATOM 726 N N . GLU A 1 89 ? 18.511 -7.916 -14.422 1.00 47.88 89 GLU A N 1
ATOM 727 C CA . GLU A 1 89 ? 17.446 -8.811 -13.932 1.00 47.88 89 GLU A CA 1
ATOM 728 C C . GLU A 1 89 ? 17.336 -8.845 -12.402 1.00 47.88 89 GLU A C 1
ATOM 730 O O . GLU A 1 89 ? 18.390 -8.831 -11.723 1.00 47.88 89 GLU A O 1
#

Foldseek 3Di:
DKDKDKDWDDDPVVDDDGDDIDIDIDDEDDDPDQDFDWDWDADPPRDIDIYGDPDDLLAPPGPDDQVSSPPHHNDPVNVVCVVVVNDDD

Radius of gyration: 16.48 Å; chains: 1; bounding box: 32×32×48 Å

Secondary structure (DSSP, 8-state):
-EEEEEE-----TTSPPPPPPEEEEEEPPPPSS--SEEEEEE-STT-EEEEEESS-TTSTT-SS-TTTTTT----HHHHHHHHTT----

Organism: NCBI:txid2496117

Sequence (89 aa):
MKVKVQWSYDTTQGGPRPPPPQEAVVEIPEYSKRTGDNQAHFYPDHKVKVVVSNYGIEHPRYPMSEEDKLPWKTSKQLLEYEKEGRLPE